Protein AF-A0A941EZT1-F1 (afdb_monomer)

Radius of gyration: 13.17 Å; Cα contacts (8 Å, |Δi|>4): 122; chains: 1; bounding box: 37×25×33 Å

Organism: NCBI:txid1508375

Nearest PDB structures (foldseek):
  7q3a-assembly2_B  TM=4.371E-01  e=5.445E+00  Mycobacteroides abscessus ATCC 19977
  3thw-assembly1_B  TM=3.572E-01  e=6.226E+00  Homo sapiens
  7q3a-assembly1_A  TM=4.403E-01  e=6.226E+00  Mycobacteroides abscessus ATCC 19977

Secondary structure (DSSP, 8-state):
---------------S-HHHHHTT--TT-EETTEEEE---GGGHHHHHHHH--EEETTTTEEEEEHHHHS-TT-HHHHHHGGG--

Foldseek 3Di:
DDPDDDDPDDDPPVAWDVVCVVVVHDAQDADPQKHWFQADPVCPVQCCVLAVWDQDPVTNITIHGCVQQVDPPHPSVVSRVVRHD

Structure (mmCIF, N/CA/C/O backbone):
data_AF-A0A941EZT1-F1
#
_entry.id   AF-A0A941EZT1-F1
#
loop_
_atom_site.group_PDB
_atom_site.id
_atom_site.type_symbol
_atom_site.label_atom_id
_atom_site.label_alt_id
_atom_site.label_comp_id
_atom_site.label_asym_id
_atom_site.label_entity_id
_atom_site.label_seq_id
_atom_site.pdbx_PDB_ins_code
_atom_site.Cartn_x
_atom_site.Cartn_y
_atom_site.Cartn_z
_atom_site.occupancy
_atom_site.B_iso_or_equiv
_atom_site.auth_seq_id
_atom_site.auth_comp_id
_atom_site.auth_asym_id
_atom_site.auth_atom_id
_atom_site.pdbx_PDB_model_num
ATOM 1 N N . ALA A 1 1 ? 29.018 8.885 -21.361 1.00 38.81 1 ALA A N 1
ATOM 2 C CA . ALA A 1 1 ? 28.041 7.817 -21.641 1.00 38.81 1 ALA A CA 1
ATOM 3 C C . ALA A 1 1 ? 27.489 7.326 -20.309 1.00 38.81 1 ALA A C 1
ATOM 5 O O . ALA A 1 1 ? 28.250 6.795 -19.513 1.00 38.81 1 ALA A O 1
ATOM 6 N N . GLN A 1 2 ? 26.219 7.600 -20.018 1.00 37.47 2 GLN A N 1
ATOM 7 C CA . GLN A 1 2 ? 25.515 6.969 -18.898 1.00 37.47 2 GLN A CA 1
ATOM 8 C C . GLN A 1 2 ? 25.274 5.501 -19.279 1.00 37.47 2 GLN A C 1
ATOM 10 O O . GLN A 1 2 ? 24.774 5.271 -20.383 1.00 37.47 2 GLN A O 1
ATOM 15 N N . PRO A 1 3 ? 25.610 4.503 -18.445 1.00 40.66 3 PRO A N 1
ATOM 16 C CA . PRO A 1 3 ? 25.068 3.173 -18.654 1.00 40.66 3 PRO A CA 1
ATOM 17 C C . PRO A 1 3 ? 23.583 3.214 -18.272 1.00 40.66 3 PRO A C 1
ATOM 19 O O . PRO A 1 3 ? 23.224 3.273 -17.099 1.00 40.66 3 PRO A O 1
ATOM 22 N N . ALA A 1 4 ? 22.722 3.241 -19.288 1.00 35.41 4 ALA A N 1
ATOM 23 C CA . ALA A 1 4 ? 21.301 2.971 -19.146 1.00 35.41 4 ALA A CA 1
ATOM 24 C C . ALA A 1 4 ? 21.143 1.521 -18.671 1.00 35.41 4 ALA A C 1
ATOM 26 O O . ALA A 1 4 ? 21.518 0.588 -19.380 1.00 35.41 4 ALA A O 1
ATOM 27 N N . ALA A 1 5 ? 20.641 1.339 -17.453 1.00 42.53 5 ALA A N 1
ATOM 28 C CA . ALA A 1 5 ? 20.332 0.030 -16.903 1.00 42.53 5 ALA A CA 1
ATOM 29 C C . ALA A 1 5 ? 19.163 -0.603 -17.684 1.00 42.53 5 ALA A C 1
ATOM 31 O O . ALA A 1 5 ? 18.088 0.001 -17.743 1.00 42.53 5 ALA A O 1
ATOM 32 N N . PRO A 1 6 ? 19.324 -1.802 -18.269 1.00 44.44 6 PRO A N 1
ATOM 33 C CA . PRO A 1 6 ? 18.209 -2.558 -18.803 1.00 44.44 6 PRO A CA 1
ATOM 34 C C . PRO A 1 6 ? 17.629 -3.466 -17.708 1.00 44.44 6 PRO A C 1
ATOM 36 O O . PRO A 1 6 ? 18.356 -4.197 -17.045 1.00 44.44 6 PRO A O 1
ATOM 39 N N . GLY A 1 7 ? 16.303 -3.452 -17.563 1.00 37.97 7 GLY A N 1
ATOM 40 C CA . GLY A 1 7 ? 15.540 -4.599 -17.066 1.00 37.97 7 GLY A CA 1
ATOM 41 C C . GLY A 1 7 ? 15.597 -4.887 -15.564 1.00 37.97 7 GLY A C 1
ATOM 42 O O . GLY A 1 7 ? 16.322 -5.766 -15.117 1.00 37.97 7 GLY A O 1
ATOM 43 N N . ALA A 1 8 ? 14.686 -4.276 -14.809 1.00 43.41 8 ALA A N 1
ATOM 44 C CA . ALA A 1 8 ? 14.160 -4.878 -13.582 1.00 43.41 8 ALA A CA 1
ATOM 45 C C . ALA A 1 8 ? 12.710 -5.339 -13.809 1.00 43.41 8 ALA A C 1
ATOM 47 O O . ALA A 1 8 ? 11.799 -4.988 -13.070 1.00 43.41 8 ALA A O 1
ATOM 48 N N . ALA A 1 9 ? 12.486 -6.118 -14.869 1.00 47.84 9 ALA A N 1
ATOM 49 C CA . ALA A 1 9 ? 11.324 -6.992 -14.943 1.00 47.84 9 ALA A CA 1
ATOM 50 C C . ALA A 1 9 ? 11.719 -8.325 -14.293 1.00 47.84 9 ALA A C 1
ATOM 52 O O . ALA A 1 9 ? 12.618 -9.003 -14.781 1.00 47.84 9 ALA A O 1
ATOM 53 N N . GLY A 1 10 ? 11.058 -8.699 -13.195 1.00 40.22 10 GLY A N 1
ATOM 54 C CA . GLY A 1 10 ? 11.092 -10.080 -12.705 1.00 40.22 10 GLY A CA 1
ATOM 55 C C . GLY A 1 10 ? 11.913 -10.342 -11.446 1.00 40.22 10 GLY A C 1
ATOM 56 O O . GLY A 1 10 ? 12.806 -11.177 -11.451 1.00 40.22 10 GLY A O 1
ATOM 57 N N . ARG A 1 11 ? 11.527 -9.738 -10.323 1.00 43.34 11 ARG A N 1
ATOM 58 C CA . ARG A 1 11 ? 11.454 -10.451 -9.038 1.00 43.34 11 ARG A CA 1
ATOM 59 C C . ARG A 1 11 ? 10.181 -9.956 -8.363 1.00 43.34 11 ARG A C 1
ATOM 61 O O . ARG A 1 11 ? 10.065 -8.743 -8.196 1.00 43.34 11 ARG A O 1
ATOM 68 N N . PRO A 1 12 ? 9.231 -10.819 -7.958 1.00 45.97 12 PRO A N 1
ATOM 69 C CA . PRO A 1 12 ? 8.294 -10.406 -6.934 1.00 45.97 12 PRO A CA 1
ATOM 70 C C . PRO A 1 12 ? 9.155 -10.212 -5.689 1.00 45.97 12 PRO A C 1
ATOM 72 O O . PRO A 1 12 ? 9.460 -11.162 -4.970 1.00 45.97 12 PRO A O 1
ATOM 75 N N . ALA A 1 13 ? 9.657 -8.996 -5.476 1.00 54.03 13 ALA A N 1
ATOM 76 C CA . ALA A 1 13 ? 10.073 -8.618 -4.147 1.00 54.03 13 ALA A CA 1
ATOM 77 C C . ALA A 1 13 ? 8.815 -8.841 -3.308 1.00 54.03 13 ALA A C 1
ATOM 79 O O . ALA A 1 13 ? 7.754 -8.281 -3.579 1.00 54.03 13 ALA A O 1
ATOM 80 N N . VAL A 1 14 ? 8.878 -9.837 -2.431 1.00 58.56 14 VAL A N 1
ATOM 81 C CA . VAL A 1 14 ? 7.774 -10.173 -1.545 1.00 58.56 14 VAL A CA 1
ATOM 82 C C . VAL A 1 14 ? 7.674 -8.982 -0.609 1.00 58.56 14 VAL A C 1
ATOM 84 O O . VAL A 1 14 ? 8.437 -8.855 0.343 1.00 58.56 14 VAL A O 1
ATOM 87 N N . PHE A 1 15 ? 6.840 -8.023 -0.994 1.00 66.38 15 PHE A N 1
ATOM 88 C CA . PHE A 1 15 ? 6.615 -6.815 -0.235 1.00 66.38 15 PHE A CA 1
ATOM 89 C C . PHE A 1 15 ? 5.526 -7.106 0.778 1.00 66.38 15 PHE A C 1
ATOM 91 O O . PHE A 1 15 ? 4.441 -7.583 0.434 1.00 66.38 15 PHE A O 1
ATOM 98 N N . GLY A 1 16 ? 5.831 -6.766 2.018 1.00 71.06 16 GLY A N 1
ATOM 99 C CA . GLY A 1 16 ? 4.954 -6.985 3.141 1.00 71.06 16 GLY A CA 1
ATOM 100 C C . GLY A 1 16 ? 5.150 -8.326 3.820 1.00 71.06 16 GLY A C 1
ATOM 101 O O . GLY A 1 16 ? 5.678 -9.291 3.267 1.00 71.06 16 GLY A O 1
ATOM 102 N N . ASN A 1 17 ? 4.738 -8.344 5.076 1.00 79.69 17 ASN A N 1
ATOM 103 C CA . ASN A 1 17 ? 4.881 -9.490 5.952 1.00 79.69 17 ASN A CA 1
ATOM 104 C C . ASN A 1 17 ? 3.653 -10.412 5.899 1.00 79.69 17 ASN A C 1
ATOM 106 O O . ASN A 1 17 ? 2.667 -10.162 5.200 1.00 79.69 17 ASN A O 1
ATOM 110 N N . ALA A 1 18 ? 3.689 -11.487 6.687 1.00 80.19 18 ALA A N 1
ATOM 111 C CA . ALA A 1 18 ? 2.564 -12.409 6.808 1.00 80.19 18 ALA A CA 1
ATOM 112 C C . ALA A 1 18 ? 1.271 -11.721 7.291 1.00 80.19 18 ALA A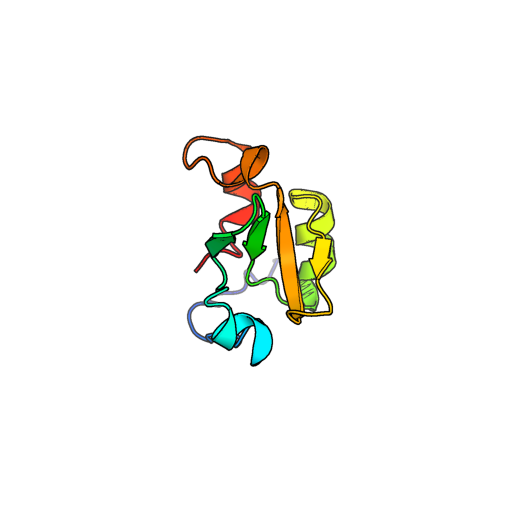 C 1
ATOM 114 O O . ALA A 1 18 ? 0.186 -12.152 6.914 1.00 80.19 18 ALA A O 1
ATOM 115 N N . ALA A 1 19 ? 1.363 -10.637 8.072 1.00 80.00 19 ALA A N 1
ATOM 116 C CA . ALA A 1 19 ? 0.193 -9.879 8.518 1.00 80.00 19 ALA A CA 1
ATOM 117 C C . ALA A 1 19 ? -0.474 -9.119 7.360 1.00 80.00 19 ALA A C 1
ATOM 119 O O . ALA A 1 19 ? -1.699 -9.122 7.257 1.00 80.00 19 ALA A O 1
ATOM 120 N N . ALA A 1 20 ? 0.311 -8.540 6.445 1.00 81.31 20 ALA A N 1
ATOM 121 C CA . ALA A 1 20 ? -0.213 -7.966 5.208 1.00 81.31 20 ALA A CA 1
ATOM 122 C C . ALA A 1 20 ? -0.928 -9.022 4.362 1.00 81.31 20 ALA A C 1
ATOM 124 O O . ALA A 1 20 ? -2.068 -8.808 3.950 1.00 81.31 20 ALA A O 1
ATOM 125 N N . ALA A 1 21 ? -0.317 -10.196 4.194 1.00 80.56 21 ALA A N 1
ATOM 126 C CA . ALA A 1 21 ? -0.939 -11.306 3.479 1.00 80.56 21 ALA A CA 1
ATOM 127 C C . ALA A 1 21 ? -2.238 -11.792 4.153 1.00 80.56 21 ALA A C 1
ATOM 129 O O . ALA A 1 21 ? -3.238 -11.989 3.465 1.00 80.56 21 ALA A O 1
ATOM 130 N N . ALA A 1 22 ? -2.252 -11.924 5.483 1.00 83.62 22 ALA A N 1
ATOM 131 C CA . ALA A 1 22 ? -3.429 -12.327 6.256 1.00 83.62 22 ALA A CA 1
ATOM 132 C C . ALA A 1 22 ? -4.572 -11.301 6.170 1.00 83.62 22 ALA A C 1
ATOM 134 O O . ALA A 1 22 ? -5.740 -11.677 6.135 1.00 83.62 22 ALA A O 1
ATOM 135 N N . ALA A 1 23 ? -4.242 -10.011 6.078 1.00 82.88 23 ALA A N 1
ATOM 136 C CA . ALA A 1 23 ? -5.204 -8.935 5.851 1.00 82.88 23 ALA A CA 1
ATOM 137 C C . ALA A 1 23 ? -5.622 -8.785 4.372 1.00 82.88 23 ALA A C 1
ATOM 139 O O . ALA A 1 23 ? -6.426 -7.909 4.049 1.00 82.88 23 ALA A O 1
ATOM 140 N N . GLY A 1 24 ? -5.066 -9.595 3.461 1.00 84.25 24 GLY A N 1
ATOM 141 C CA . GLY A 1 24 ? -5.286 -9.472 2.018 1.00 84.25 24 GLY A CA 1
ATOM 142 C C . GLY A 1 24 ? -4.691 -8.197 1.408 1.00 84.25 24 GLY A C 1
ATOM 143 O O . GLY A 1 24 ? -5.066 -7.806 0.303 1.00 84.25 24 GLY A O 1
ATOM 144 N N . ILE A 1 25 ? -3.778 -7.533 2.117 1.00 87.44 25 ILE A N 1
ATOM 145 C CA . ILE A 1 25 ? -3.120 -6.308 1.673 1.00 87.44 25 ILE A CA 1
ATOM 146 C C . ILE A 1 25 ? -1.936 -6.690 0.797 1.00 87.44 25 ILE A C 1
ATOM 148 O O . ILE A 1 25 ? -0.983 -7.330 1.244 1.00 87.44 25 ILE A O 1
ATOM 152 N N . ARG A 1 26 ? -2.000 -6.271 -0.465 1.00 84.31 26 ARG A N 1
ATOM 153 C CA . ARG A 1 26 ? -0.941 -6.470 -1.453 1.00 84.31 26 ARG A CA 1
ATOM 154 C C . ARG A 1 26 ? -0.574 -5.139 -2.104 1.00 84.31 26 ARG A C 1
ATOM 156 O O . ARG A 1 26 ? -1.408 -4.232 -2.143 1.00 84.31 26 ARG A O 1
ATOM 163 N N . PRO A 1 27 ? 0.652 -5.010 -2.630 1.00 84.25 27 PRO A N 1
ATOM 164 C CA . PRO A 1 27 ? 1.008 -3.878 -3.471 1.00 84.25 27 PRO A CA 1
ATOM 165 C C . PRO A 1 27 ? -0.012 -3.674 -4.595 1.00 84.25 27 PRO A C 1
ATOM 167 O O . PRO A 1 27 ? -0.451 -4.636 -5.218 1.00 84.25 27 PRO A O 1
ATOM 170 N N . GLY A 1 28 ? -0.409 -2.428 -4.825 1.00 84.06 28 GLY A N 1
ATOM 171 C CA . GLY A 1 28 ? -1.442 -2.039 -5.780 1.00 84.06 28 GLY A CA 1
ATOM 172 C C . GLY A 1 28 ? -2.881 -2.135 -5.278 1.00 84.06 28 GLY A C 1
ATOM 173 O O . GLY A 1 28 ? -3.790 -1.715 -5.990 1.00 84.06 28 GLY A O 1
ATOM 174 N N . VAL A 1 29 ? -3.111 -2.622 -4.056 1.00 87.31 29 VAL A N 1
ATOM 175 C CA . VAL A 1 29 ? -4.450 -2.674 -3.456 1.00 87.31 29 VAL A CA 1
ATOM 176 C C . VAL A 1 29 ? -4.704 -1.431 -2.609 1.00 87.31 29 VAL A C 1
ATOM 178 O O . VAL A 1 29 ? -3.842 -0.976 -1.853 1.00 87.31 29 VAL A O 1
ATOM 181 N N . VAL A 1 30 ? -5.922 -0.901 -2.718 1.00 89.25 30 VAL A N 1
ATOM 182 C CA . VAL A 1 30 ? -6.445 0.143 -1.836 1.00 89.25 30 VAL A CA 1
ATOM 183 C C . VAL A 1 30 ? -7.190 -0.503 -0.675 1.00 89.25 30 VAL A C 1
ATOM 185 O O . VAL A 1 30 ? -8.129 -1.271 -0.884 1.00 89.25 30 VAL A O 1
ATOM 188 N N . ARG A 1 31 ? -6.806 -0.172 0.556 1.00 88.62 31 ARG A N 1
ATOM 189 C CA . ARG A 1 31 ? -7.476 -0.638 1.774 1.00 88.62 31 ARG A CA 1
ATOM 190 C C . ARG A 1 31 ? -7.512 0.488 2.802 1.00 88.62 31 ARG A C 1
ATOM 192 O O . ARG A 1 31 ? -6.511 1.170 2.981 1.00 88.62 31 ARG A O 1
ATOM 199 N N . ASP A 1 32 ? -8.667 0.728 3.422 1.00 85.94 32 ASP A N 1
ATOM 200 C CA . ASP A 1 32 ? -8.850 1.795 4.426 1.00 85.94 32 ASP A CA 1
ATOM 201 C C . ASP A 1 32 ? -8.392 3.190 3.944 1.00 85.94 32 ASP A C 1
ATOM 203 O O . ASP A 1 32 ? -7.774 3.958 4.681 1.00 85.94 32 ASP A O 1
ATOM 207 N N . GLY A 1 33 ? -8.632 3.508 2.664 1.00 89.06 33 GLY A N 1
ATOM 208 C CA . GLY A 1 33 ? -8.193 4.772 2.059 1.00 89.06 33 GLY A CA 1
ATOM 209 C C . GLY A 1 33 ? -6.677 4.872 1.845 1.00 89.06 33 GLY A C 1
ATOM 210 O O . GLY A 1 33 ? -6.155 5.962 1.627 1.00 89.06 33 GLY A O 1
ATOM 211 N N . ARG A 1 34 ? -5.953 3.750 1.895 1.00 92.06 34 ARG A N 1
ATOM 212 C CA . ARG A 1 34 ? -4.502 3.679 1.706 1.00 92.06 34 ARG A CA 1
ATOM 213 C C . ARG A 1 34 ? -4.174 2.773 0.532 1.00 92.06 34 ARG A C 1
ATOM 215 O O . ARG A 1 34 ? -4.582 1.615 0.513 1.00 92.06 34 ARG A O 1
ATOM 222 N N . LEU A 1 35 ? -3.441 3.296 -0.442 1.00 91.00 35 LEU A N 1
ATOM 223 C CA . LEU A 1 35 ? -2.916 2.506 -1.550 1.00 91.00 35 LEU A CA 1
ATOM 224 C C . LEU A 1 35 ? -1.542 1.977 -1.161 1.00 91.00 35 LEU A C 1
ATOM 226 O O . LEU A 1 35 ? -0.634 2.760 -0.882 1.00 91.00 35 LEU A O 1
ATOM 230 N N . TYR A 1 36 ? -1.396 0.660 -1.136 1.00 90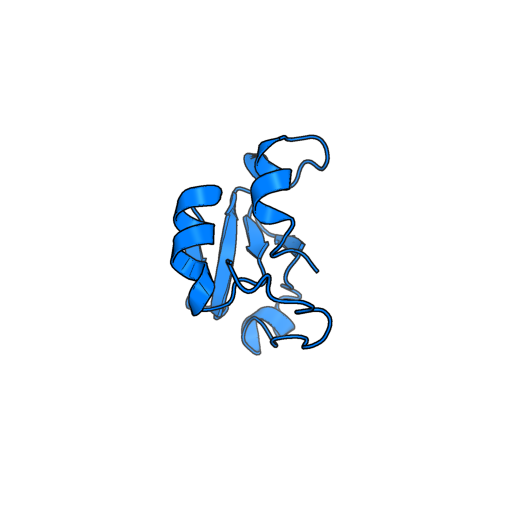.69 36 TYR A N 1
ATOM 231 C CA . TYR A 1 36 ? -0.150 0.008 -0.754 1.00 90.69 36 TYR A CA 1
ATOM 232 C C . TYR A 1 36 ? 0.779 -0.142 -1.957 1.00 90.69 36 TYR A C 1
ATOM 234 O O . TYR A 1 36 ? 0.327 -0.450 -3.055 1.00 90.69 36 TYR A O 1
ATOM 242 N N . LEU A 1 37 ? 2.077 0.076 -1.759 1.00 89.94 37 LEU A N 1
ATOM 243 C CA . LEU A 1 37 ? 3.083 0.125 -2.819 1.00 89.94 37 LEU A CA 1
ATOM 244 C C . LEU A 1 37 ? 4.220 -0.868 -2.567 1.00 89.94 37 LEU A C 1
ATOM 246 O O . LEU A 1 37 ? 4.656 -1.081 -1.433 1.00 89.94 37 LEU A O 1
ATOM 250 N N . ALA A 1 38 ? 4.732 -1.419 -3.663 1.00 87.12 38 ALA A N 1
ATOM 251 C CA . ALA A 1 38 ? 5.859 -2.338 -3.734 1.00 87.12 38 ALA A CA 1
ATOM 252 C C . ALA A 1 38 ? 7.169 -1.549 -3.889 1.00 87.12 38 ALA A C 1
ATOM 254 O O . ALA A 1 38 ? 7.819 -1.597 -4.928 1.00 87.12 38 ALA A O 1
ATOM 255 N N . VAL A 1 39 ? 7.531 -0.750 -2.881 1.00 86.56 39 VAL A N 1
ATOM 256 C CA . VAL A 1 39 ? 8.715 0.125 -2.958 1.00 86.56 39 VAL A CA 1
ATOM 257 C C . VAL A 1 39 ? 9.944 -0.583 -2.373 1.00 86.56 39 VAL A C 1
ATOM 259 O O . VAL A 1 39 ? 9.954 -0.883 -1.171 1.00 86.56 39 VAL A O 1
ATOM 262 N N . PRO A 1 40 ? 11.009 -0.815 -3.165 1.00 83.19 40 PRO A N 1
ATOM 263 C CA . PRO A 1 40 ? 12.291 -1.295 -2.658 1.00 83.19 40 PRO A CA 1
ATOM 264 C C . PRO A 1 40 ? 12.911 -0.334 -1.643 1.00 83.19 40 PRO A C 1
ATOM 266 O O . PRO A 1 40 ? 12.727 0.881 -1.705 1.00 83.19 40 PRO A O 1
ATOM 269 N N . ARG A 1 41 ? 13.729 -0.856 -0.722 1.00 76.12 41 ARG A N 1
ATOM 270 C CA . ARG A 1 41 ? 14.401 -0.024 0.294 1.00 76.12 41 ARG A CA 1
ATOM 271 C C . ARG A 1 41 ? 15.313 1.041 -0.327 1.00 76.12 41 ARG A C 1
ATOM 273 O O . ARG A 1 41 ? 15.468 2.105 0.267 1.00 76.12 41 ARG A O 1
ATOM 280 N N . GLU A 1 42 ? 15.892 0.754 -1.488 1.00 82.75 42 GLU A N 1
ATOM 281 C CA . GLU A 1 42 ? 16.739 1.670 -2.261 1.00 82.75 42 GLU A CA 1
ATOM 282 C C . GLU A 1 42 ? 15.938 2.835 -2.862 1.00 82.75 42 GLU A C 1
ATOM 284 O O . GLU A 1 42 ? 16.426 3.956 -2.911 1.00 82.75 42 GLU A O 1
ATOM 289 N N . GLU A 1 43 ? 14.672 2.608 -3.224 1.00 85.06 43 GLU A N 1
ATOM 2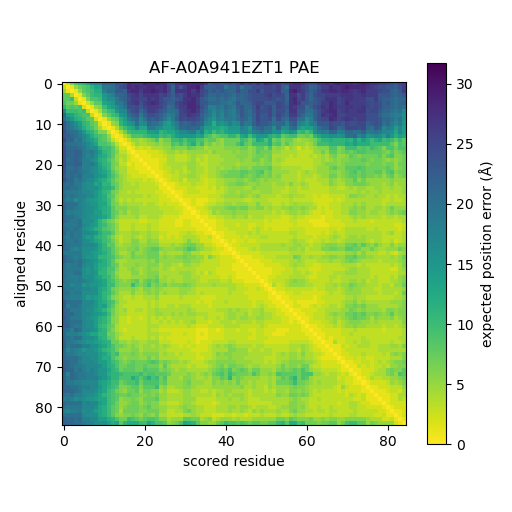90 C CA . GLU A 1 43 ? 13.792 3.615 -3.837 1.00 85.06 43 GLU A CA 1
ATOM 291 C C . GLU A 1 43 ? 12.874 4.313 -2.819 1.00 85.06 43 GLU A C 1
ATOM 293 O O . GLU A 1 43 ? 12.029 5.128 -3.185 1.00 85.06 43 GLU A O 1
ATOM 298 N N . LYS A 1 44 ? 13.040 4.040 -1.517 1.00 83.31 44 LYS A N 1
ATOM 299 C CA . LYS A 1 44 ? 12.206 4.620 -0.449 1.00 83.31 44 LYS A CA 1
ATOM 300 C C . LYS A 1 44 ? 12.183 6.151 -0.458 1.00 83.31 44 LYS A C 1
ATOM 302 O O . LYS A 1 44 ? 11.185 6.762 -0.080 1.00 83.31 44 LYS A O 1
ATOM 307 N N . GLU A 1 45 ? 13.308 6.768 -0.810 1.00 87.62 45 GLU A N 1
ATOM 308 C CA . GLU A 1 45 ? 13.467 8.222 -0.824 1.00 87.62 45 GLU A CA 1
ATOM 309 C C . GLU A 1 45 ? 12.749 8.818 -2.031 1.00 87.62 45 GLU A C 1
ATOM 311 O O . GLU A 1 45 ? 12.044 9.815 -1.883 1.00 87.62 45 GLU A O 1
ATOM 316 N N . ASP A 1 46 ? 12.818 8.133 -3.173 1.00 85.88 46 ASP A N 1
ATOM 317 C CA . ASP A 1 46 ? 12.086 8.485 -4.386 1.00 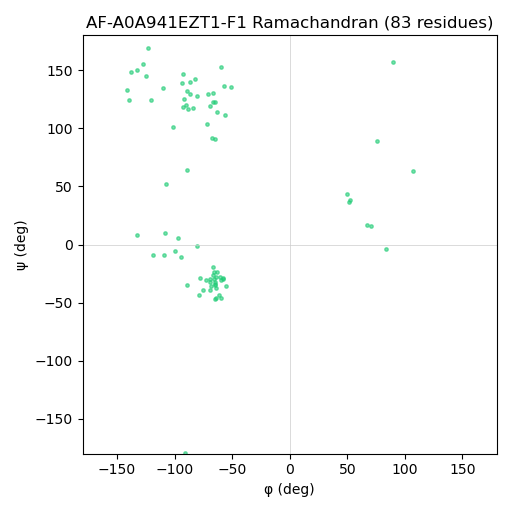85.88 46 ASP A CA 1
ATOM 318 C C . ASP A 1 46 ? 10.574 8.374 -4.153 1.00 85.88 46 ASP A C 1
ATOM 320 O O . ASP A 1 46 ? 9.844 9.324 -4.409 1.00 85.88 46 ASP A O 1
ATOM 324 N N . ALA A 1 47 ? 10.094 7.295 -3.526 1.00 86.62 47 ALA A N 1
ATOM 325 C CA . ALA A 1 47 ? 8.675 7.139 -3.194 1.00 86.62 47 ALA A CA 1
ATOM 326 C C . ALA A 1 47 ? 8.166 8.191 -2.196 1.00 86.62 47 ALA A C 1
ATOM 328 O O . ALA A 1 47 ? 7.042 8.693 -2.315 1.00 86.62 47 ALA A O 1
ATOM 329 N N . LYS A 1 48 ? 8.992 8.570 -1.215 1.00 88.00 48 LYS A N 1
ATOM 330 C CA . LYS A 1 48 ? 8.684 9.674 -0.298 1.00 88.00 48 LYS A CA 1
ATOM 331 C C . LYS A 1 48 ? 8.618 11.014 -1.024 1.00 88.00 48 LYS A C 1
ATOM 333 O O . LYS A 1 48 ? 7.665 11.758 -0.811 1.00 88.00 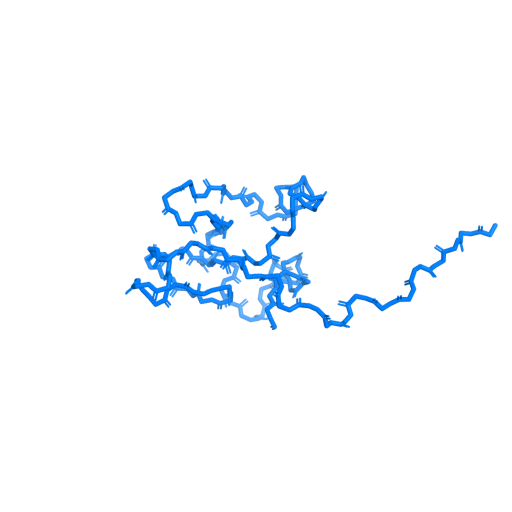48 LYS A O 1
ATOM 338 N N . ALA A 1 49 ? 9.592 11.317 -1.875 1.00 87.94 49 ALA A N 1
ATOM 339 C CA . ALA A 1 49 ? 9.641 12.571 -2.624 1.00 87.94 49 ALA A CA 1
ATOM 340 C C . ALA A 1 49 ? 8.532 12.658 -3.688 1.00 87.94 49 ALA A C 1
ATOM 342 O O . ALA A 1 49 ? 7.957 13.722 -3.925 1.00 87.94 49 ALA A O 1
ATOM 343 N N . ALA A 1 50 ? 8.205 11.530 -4.314 1.00 84.81 50 ALA A N 1
ATOM 344 C CA . ALA A 1 50 ? 7.232 11.439 -5.386 1.00 84.81 50 ALA A CA 1
ATOM 345 C C . ALA A 1 50 ? 5.788 11.444 -4.880 1.00 84.81 50 ALA A C 1
ATOM 347 O O . ALA A 1 50 ? 4.933 12.110 -5.458 1.00 84.81 50 ALA A O 1
ATOM 348 N N . ALA A 1 51 ? 5.504 10.701 -3.812 1.00 83.06 51 ALA A N 1
ATOM 349 C CA . ALA A 1 51 ? 4.130 10.399 -3.423 1.00 83.06 51 ALA A CA 1
ATOM 350 C C . ALA A 1 51 ? 3.836 10.606 -1.938 1.00 83.06 51 ALA A C 1
ATOM 352 O O . ALA A 1 51 ? 2.772 10.219 -1.459 1.00 83.06 51 ALA A O 1
ATOM 353 N N . GLN A 1 52 ? 4.787 11.183 -1.195 1.00 87.12 52 GLN A N 1
ATOM 354 C CA . GLN A 1 52 ? 4.718 11.295 0.262 1.00 87.12 52 GLN A CA 1
ATOM 355 C C . GLN A 1 52 ? 4.420 9.940 0.918 1.00 87.12 52 GLN A C 1
ATOM 357 O O . GLN A 1 52 ? 3.698 9.860 1.915 1.00 87.12 52 GLN A O 1
ATOM 362 N N . ALA A 1 53 ? 4.975 8.866 0.341 1.00 89.00 53 ALA A N 1
ATOM 363 C CA . ALA A 1 53 ? 4.748 7.511 0.807 1.00 89.00 53 ALA A CA 1
ATOM 364 C C . ALA A 1 53 ? 5.148 7.369 2.279 1.00 89.00 53 ALA A C 1
ATOM 366 O O . ALA A 1 53 ? 6.194 7.848 2.729 1.00 89.00 53 ALA A O 1
ATOM 367 N N . ARG A 1 54 ? 4.296 6.693 3.045 1.00 89.50 54 ARG A N 1
ATOM 368 C CA . ARG A 1 54 ? 4.479 6.443 4.473 1.00 89.50 54 ARG A CA 1
ATOM 369 C C . ARG A 1 54 ? 4.767 4.965 4.670 1.00 89.50 54 ARG A C 1
ATOM 371 O O . ARG A 1 54 ? 4.127 4.107 4.070 1.00 89.50 54 ARG A O 1
ATOM 378 N N . TRP A 1 55 ? 5.760 4.671 5.496 1.00 88.75 55 TRP A N 1
ATOM 379 C CA . TRP A 1 55 ? 6.085 3.298 5.857 1.00 88.75 55 TRP A CA 1
ATOM 380 C C . TRP A 1 55 ? 5.133 2.815 6.952 1.00 88.75 55 TRP A C 1
ATOM 382 O O . TRP A 1 55 ? 5.000 3.473 7.985 1.00 88.75 55 TRP A O 1
ATOM 392 N N . SER A 1 56 ? 4.494 1.668 6.735 1.00 87.69 56 SER A N 1
ATOM 393 C CA . SER A 1 56 ? 3.683 0.961 7.726 1.00 87.69 56 SER A CA 1
ATOM 394 C C . SER A 1 56 ? 4.486 -0.206 8.310 1.00 87.69 56 SER A C 1
ATOM 396 O O . SER A 1 56 ? 4.551 -1.261 7.680 1.00 87.69 56 SER A O 1
ATOM 398 N N . PRO A 1 57 ? 5.066 -0.076 9.520 1.00 84.50 57 PRO A N 1
ATOM 399 C CA . PRO A 1 57 ? 5.873 -1.136 10.128 1.00 84.50 57 PRO A CA 1
ATOM 400 C C . PRO A 1 57 ? 5.061 -2.386 10.492 1.00 84.50 57 PRO A C 1
ATOM 402 O O . PRO A 1 57 ? 5.607 -3.478 10.487 1.00 84.50 57 PRO A O 1
ATOM 405 N N . ALA A 1 58 ? 3.756 -2.253 10.749 1.00 85.69 58 ALA A N 1
ATOM 406 C CA . ALA A 1 58 ? 2.883 -3.394 11.043 1.00 85.69 58 ALA A CA 1
ATOM 407 C C . ALA A 1 58 ? 2.733 -4.359 9.854 1.00 85.69 58 ALA A C 1
ATOM 409 O O . ALA A 1 58 ? 2.561 -5.560 10.042 1.00 85.69 58 ALA A O 1
ATOM 410 N N . LEU A 1 59 ? 2.791 -3.819 8.636 1.00 84.69 59 LEU A N 1
ATOM 411 C CA . LEU A 1 59 ? 2.591 -4.558 7.390 1.00 84.69 59 LEU A CA 1
ATOM 412 C C . LEU A 1 59 ? 3.892 -4.722 6.606 1.00 84.69 59 LEU A C 1
ATOM 414 O O . LEU A 1 59 ? 3.904 -5.436 5.614 1.00 84.69 59 LEU A O 1
ATOM 418 N N . GLU A 1 60 ? 4.959 -4.040 7.029 1.00 86.12 60 GLU A N 1
ATOM 419 C CA . GLU A 1 60 ? 6.225 -3.892 6.306 1.00 86.12 60 GLU A CA 1
ATOM 420 C C . GLU A 1 60 ? 6.013 -3.459 4.845 1.00 86.12 60 GLU A C 1
ATOM 422 O O . GLU A 1 60 ? 6.626 -3.975 3.909 1.00 86.12 60 GLU A O 1
ATOM 427 N N . LEU A 1 61 ? 5.108 -2.492 4.661 1.00 87.94 61 LEU A N 1
ATOM 428 C CA . LEU A 1 61 ? 4.707 -1.966 3.359 1.00 87.94 61 LEU A CA 1
ATOM 429 C C . LEU A 1 61 ? 4.685 -0.444 3.338 1.00 87.94 61 LEU A C 1
ATOM 431 O O . LEU A 1 61 ? 4.381 0.219 4.333 1.00 87.94 61 LEU A O 1
ATOM 435 N N . TRP A 1 62 ? 4.938 0.109 2.157 1.00 91.06 62 TRP A N 1
ATOM 436 C CA . TRP A 1 62 ? 4.703 1.519 1.883 1.00 91.06 62 TRP A CA 1
ATOM 437 C C . TRP A 1 62 ? 3.241 1.739 1.533 1.00 91.06 62 TRP A C 1
ATOM 439 O O . TRP A 1 62 ? 2.630 0.913 0.860 1.00 91.06 62 TRP A O 1
ATOM 449 N N . HIS A 1 63 ? 2.683 2.857 1.977 1.00 91.12 63 HIS A N 1
ATOM 450 C CA . HIS A 1 63 ? 1.339 3.266 1.610 1.00 91.12 63 HIS A CA 1
ATOM 451 C C . HIS A 1 63 ? 1.267 4.759 1.308 1.00 91.12 63 HIS A C 1
ATOM 453 O O . HIS A 1 63 ? 1.983 5.569 1.899 1.00 91.12 63 HIS A O 1
ATOM 459 N N . VAL A 1 64 ? 0.369 5.119 0.402 1.00 91.81 64 VAL A N 1
ATOM 460 C CA . VAL A 1 64 ? 0.024 6.501 0.056 1.00 91.81 64 VAL A CA 1
ATOM 461 C C . VAL A 1 64 ? -1.468 6.721 0.259 1.00 91.81 64 VAL A C 1
ATOM 463 O O . VAL A 1 64 ? -2.226 5.775 0.484 1.00 91.81 64 VAL A O 1
ATOM 466 N N . ASP A 1 65 ? -1.888 7.978 0.210 1.00 92.19 65 ASP A N 1
ATOM 467 C CA . ASP A 1 65 ? -3.297 8.330 0.310 1.00 92.19 65 ASP A CA 1
ATOM 468 C C . ASP A 1 65 ? -4.055 7.879 -0.947 1.00 92.19 65 ASP A C 1
ATOM 470 O O . ASP A 1 65 ? -3.744 8.285 -2.068 1.00 92.19 65 ASP A O 1
ATOM 474 N N . ALA A 1 66 ? -5.038 6.999 -0.781 1.00 91.38 66 ALA A N 1
ATOM 475 C CA . ALA A 1 66 ? -5.777 6.465 -1.915 1.00 91.38 66 ALA A CA 1
ATOM 476 C C . ALA A 1 66 ? -6.660 7.524 -2.581 1.00 91.38 66 ALA A C 1
ATOM 478 O O . ALA A 1 66 ? -6.849 7.452 -3.788 1.00 91.38 66 ALA A O 1
ATOM 479 N N . ALA A 1 67 ? -7.160 8.528 -1.856 1.00 88.44 67 ALA A N 1
ATOM 480 C CA . ALA A 1 67 ? -7.988 9.563 -2.474 1.00 88.44 67 ALA A CA 1
ATOM 481 C C . ALA A 1 67 ? -7.196 10.374 -3.513 1.00 88.44 67 ALA A C 1
ATOM 483 O O . ALA A 1 67 ? -7.764 10.844 -4.494 1.00 88.44 67 ALA A O 1
ATOM 484 N N . ARG A 1 68 ? -5.874 10.485 -3.334 1.00 86.31 68 ARG A N 1
ATOM 485 C CA . ARG A 1 68 ? -4.976 11.168 -4.273 1.00 86.31 68 ARG A CA 1
ATOM 486 C C . ARG A 1 68 ? -4.407 10.261 -5.371 1.00 86.31 68 ARG A C 1
ATOM 488 O O . ARG A 1 68 ? -4.195 10.721 -6.491 1.00 86.31 68 ARG A O 1
ATOM 495 N N . PHE A 1 69 ? -4.141 8.994 -5.049 1.00 86.56 69 PHE A N 1
ATOM 496 C CA . PHE A 1 69 ? -3.342 8.096 -5.894 1.00 86.56 69 PHE A CA 1
ATOM 497 C C . PHE A 1 69 ? -4.074 6.845 -6.405 1.00 86.56 69 PHE A C 1
ATOM 499 O O . PH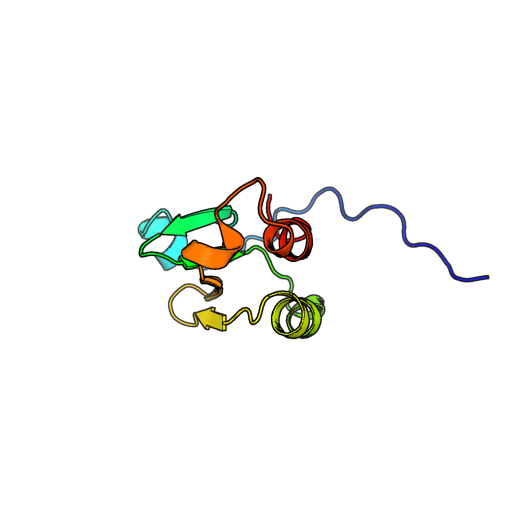E A 1 69 ? -3.504 6.122 -7.220 1.00 86.56 69 PHE A O 1
ATOM 506 N N . ALA A 1 70 ? -5.290 6.542 -5.940 1.00 83.06 70 ALA A N 1
ATOM 507 C CA . ALA A 1 70 ? -6.054 5.391 -6.434 1.00 83.06 70 ALA A CA 1
ATOM 508 C C . ALA A 1 70 ? -6.704 5.656 -7.791 1.00 83.06 70 ALA A C 1
ATOM 510 O O . ALA A 1 70 ? -6.903 4.717 -8.560 1.00 83.06 70 ALA A O 1
ATOM 511 N N . ASP A 1 71 ? -7.025 6.918 -8.077 1.00 84.38 71 ASP A N 1
ATOM 512 C CA . ASP A 1 71 ? -7.645 7.290 -9.338 1.00 84.38 71 ASP A CA 1
ATOM 513 C C . ASP A 1 71 ? -6.685 7.020 -10.516 1.00 84.38 71 ASP A C 1
ATOM 515 O O . ASP A 1 71 ? -5.559 7.532 -10.524 1.00 84.38 71 ASP A O 1
ATOM 519 N N . PRO A 1 72 ? -7.092 6.204 -11.509 1.00 78.12 72 PRO A N 1
ATOM 520 C CA . PRO A 1 72 ? -6.251 5.848 -12.643 1.00 78.12 72 PRO A CA 1
ATOM 521 C C . PRO A 1 72 ? -5.904 7.022 -13.562 1.00 78.12 72 PRO A C 1
ATOM 523 O O . PRO A 1 72 ? -4.894 6.932 -14.256 1.00 78.12 72 PRO A O 1
ATOM 526 N N . GLN A 1 73 ? -6.709 8.087 -13.572 1.00 79.62 73 GLN A N 1
ATOM 527 C CA . GLN A 1 73 ? -6.546 9.252 -14.446 1.00 79.62 73 GLN A CA 1
ATOM 528 C C . GLN A 1 73 ? -5.762 10.391 -13.775 1.00 79.62 73 GLN A C 1
ATOM 530 O O . GLN A 1 73 ? -5.344 11.333 -14.449 1.00 79.62 73 GLN A O 1
ATOM 535 N N . SER A 1 74 ? -5.531 10.301 -12.465 1.00 82.00 74 SER A N 1
ATOM 536 C CA . SER A 1 74 ? -4.806 11.301 -11.698 1.00 82.00 74 SER A CA 1
ATOM 537 C C . SER A 1 74 ? -3.328 11.355 -12.110 1.00 82.00 74 SER A C 1
ATOM 539 O O . SER A 1 74 ? -2.644 10.321 -12.121 1.00 82.00 74 SER A O 1
ATOM 541 N N . PRO A 1 75 ? -2.776 12.553 -12.387 1.00 82.75 75 PRO A N 1
ATOM 542 C CA . PRO A 1 75 ? -1.364 12.715 -12.734 1.00 82.75 75 PRO A CA 1
ATOM 543 C C . PRO A 1 75 ? -0.433 12.302 -11.586 1.00 82.75 75 PRO A C 1
ATOM 545 O O . PRO A 1 75 ? 0.712 11.915 -11.816 1.00 82.75 75 PRO A O 1
ATOM 548 N N . ASP A 1 76 ? -0.915 12.326 -10.341 1.00 84.44 76 ASP A N 1
ATO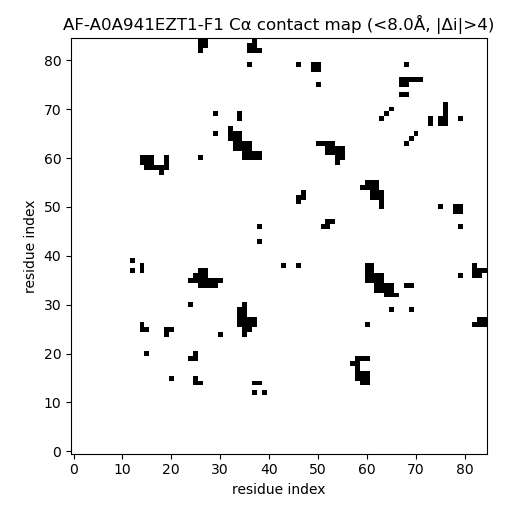M 549 C CA . ASP A 1 76 ? -0.166 11.840 -9.186 1.00 84.44 76 ASP A CA 1
ATOM 550 C C . ASP A 1 76 ? 0.081 10.321 -9.272 1.00 84.44 76 ASP A C 1
ATOM 552 O O . ASP A 1 76 ? 1.162 9.846 -8.908 1.00 84.44 76 ASP A O 1
ATOM 556 N N . ARG A 1 77 ? -0.866 9.544 -9.819 1.00 84.38 77 ARG A N 1
ATOM 557 C CA . ARG A 1 77 ? -0.724 8.085 -9.939 1.00 84.38 77 ARG A CA 1
ATOM 558 C C . ARG A 1 77 ? 0.392 7.679 -10.898 1.00 84.38 77 ARG A C 1
ATOM 560 O O . ARG A 1 77 ? 1.043 6.662 -10.656 1.00 84.38 77 ARG A O 1
ATOM 567 N N . HIS A 1 78 ? 0.685 8.494 -11.915 1.00 84.88 78 HIS A N 1
ATOM 568 C CA . HIS A 1 78 ? 1.832 8.288 -12.811 1.00 84.88 78 HIS A CA 1
ATOM 569 C C . HIS A 1 78 ? 3.171 8.247 -12.057 1.00 84.88 78 HIS A C 1
ATOM 571 O O . HIS A 1 78 ? 4.099 7.546 -12.455 1.00 84.88 78 HIS A O 1
ATOM 577 N N . ARG A 1 79 ? 3.273 8.955 -10.925 1.00 85.00 79 ARG A N 1
ATOM 578 C CA . ARG A 1 79 ? 4.503 9.009 -10.121 1.00 85.00 79 ARG A CA 1
ATOM 579 C C . ARG A 1 79 ? 4.764 7.705 -9.375 1.00 85.00 79 ARG A C 1
ATOM 581 O O . ARG A 1 79 ? 5.917 7.357 -9.153 1.00 85.00 79 ARG A O 1
ATOM 588 N N . ILE A 1 80 ? 3.703 6.987 -9.005 1.00 85.75 80 ILE A N 1
ATOM 589 C CA 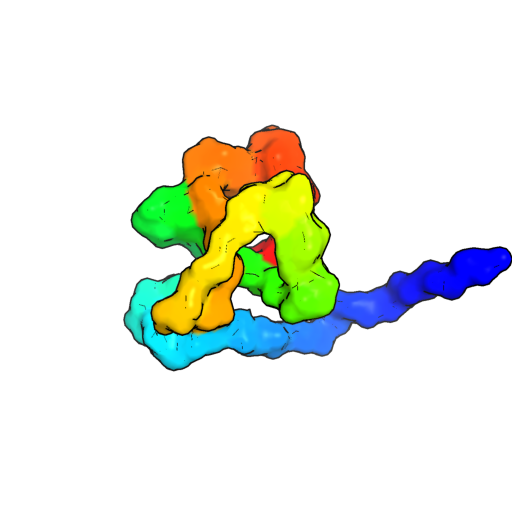. ILE A 1 80 ? 3.788 5.729 -8.252 1.00 85.75 80 ILE A CA 1
ATOM 590 C C . ILE A 1 80 ? 3.649 4.477 -9.112 1.00 85.75 80 ILE A C 1
ATOM 592 O O . ILE A 1 80 ? 3.802 3.379 -8.587 1.00 85.75 80 ILE A O 1
ATOM 596 N N . THR A 1 81 ? 3.358 4.611 -10.410 1.00 84.88 81 THR A N 1
ATOM 597 C CA . THR A 1 81 ? 3.044 3.463 -11.281 1.00 84.88 81 THR A CA 1
ATOM 598 C C . THR A 1 81 ? 4.196 2.472 -11.376 1.00 84.88 81 THR A C 1
ATOM 600 O O . THR A 1 81 ? 3.970 1.281 -11.513 1.00 84.88 81 THR A O 1
ATOM 603 N N . ARG A 1 82 ? 5.431 2.953 -11.214 1.00 83.06 82 ARG A N 1
ATOM 604 C CA . ARG A 1 82 ? 6.642 2.126 -11.155 1.00 83.06 82 ARG A CA 1
ATOM 605 C C . ARG A 1 82 ? 6.740 1.212 -9.923 1.00 83.06 82 ARG A C 1
ATOM 607 O O . ARG A 1 82 ? 7.516 0.267 -9.948 1.00 83.06 82 ARG A O 1
ATOM 614 N N . TRP A 1 83 ? 5.995 1.504 -8.854 1.00 84.81 83 TRP A N 1
ATOM 615 C CA . TRP A 1 83 ? 5.920 0.694 -7.625 1.00 84.81 83 TRP A CA 1
ATOM 616 C C . TRP A 1 83 ? 4.575 -0.032 -7.490 1.00 84.81 83 TRP A C 1
ATOM 618 O O . TRP A 1 83 ? 4.258 -0.567 -6.423 1.00 84.81 83 TRP A O 1
ATOM 628 N N . LEU A 1 84 ? 3.761 -0.006 -8.545 1.00 79.31 84 LEU A N 1
ATOM 629 C CA . LEU A 1 84 ? 2.584 -0.851 -8.690 1.00 79.31 84 LEU A CA 1
ATOM 630 C C . LEU A 1 84 ? 2.990 -2.127 -9.450 1.00 79.31 84 LEU A C 1
ATOM 632 O O . LEU A 1 84 ? 3.906 -2.058 -10.271 1.00 79.31 84 LEU A O 1
ATOM 636 N N . PRO A 1 85 ? 2.372 -3.283 -9.141 1.00 68.50 85 PRO A N 1
ATOM 637 C CA . PRO A 1 85 ? 2.593 -4.513 -9.898 1.00 68.50 85 PRO A CA 1
ATOM 638 C C . PRO A 1 85 ? 2.071 -4.423 -11.337 1.00 68.50 85 PRO A C 1
ATOM 640 O O . PRO A 1 85 ? 1.157 -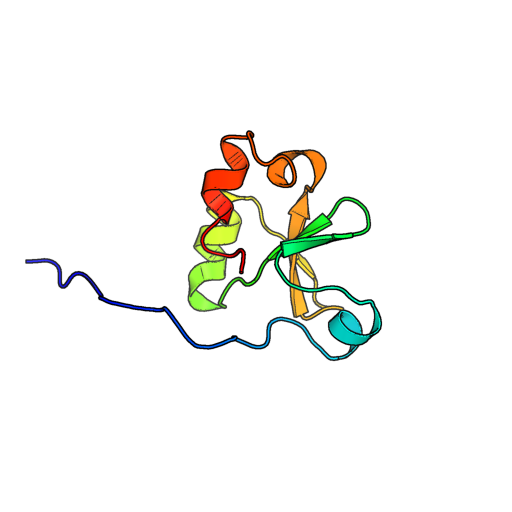3.601 -11.594 1.00 68.50 85 PRO A O 1
#

InterPro domains:
  IPR043764 Domain of unknown function DUF5710 [PF18974] (34-85)

Sequence (85 aa):
AQPAAPGAAGRPAVFGNAAAAAAGIRPGVVRDGRLYLAVPREEKEDAKAAAQARWSPALELWHVDAARFADPQSPDRHRITRWLP

Mean predicted aligned error: 8.2 Å

pLDDT: mean 78.09, std 16.14, range [35.41, 92.19]

Solvent-accessible surface area (backbone atoms only — not comparable to full-atom values): 5105 Å² total; per-residue (Å²): 134,82,84,79,83,79,81,92,80,84,70,86,70,80,62,36,42,72,59,17,56,74,70,70,53,42,52,62,40,74,54,98,63,27,29,25,34,49,66,53,84,89,44,46,63,56,43,31,74,63,57,64,42,40,80,37,79,86,29,55,33,35,31,30,58,19,89,61,43,62,45,89,84,36,75,60,25,67,64,49,50,86,28,37,124